Protein AF-A0A7W9MR95-F1 (afdb_monomer)

Sequence (67 aa):
MIKLPGKPGPKLTDAWSSMEDEARARFAEHLLGGTSADWLSSLLNEHGLPVSATTIRNYRRALQKGV

Secondary structure (DSSP, 8-state):
----SS---HHHHHHHHHS-HHHHHHHHHHHHTT--HHHHHHHHHHTT----HHHHHHHHHHHHH--

Foldseek 3Di:
DDDAPDDQDPLVVVLLVPDDPVVNVVLNCCLQDDNQLCVSQVVCVVVVRHDHSVSSVVSNVVVVVVD

Mean predicted aligned error: 3.2 Å

pLDDT: mean 91.84, std 8.58, range [51.12, 98.0]

Organism: NCBI:txid1540520

Structure (mmCIF, N/CA/C/O backbone):
data_AF-A0A7W9MR95-F1
#
_entry.id   AF-A0A7W9MR95-F1
#
loop_
_atom_site.group_PDB
_atom_site.id
_atom_site.type_symbol
_atom_site.label_atom_id
_atom_site.label_alt_id
_atom_site.label_comp_id
_atom_site.label_asym_id
_atom_site.label_entity_id
_atom_site.label_seq_id
_atom_site.pdbx_PDB_ins_code
_atom_site.Cartn_x
_atom_site.Cartn_y
_atom_site.Cartn_z
_atom_site.occupancy
_atom_site.B_iso_or_equiv
_atom_site.auth_seq_id
_atom_site.auth_comp_id
_atom_site.auth_asym_id
_atom_site.auth_atom_id
_atom_site.pdbx_PDB_model_num
ATOM 1 N N . MET A 1 1 ? 3.746 -17.621 -1.599 1.00 54.66 1 MET A N 1
ATOM 2 C 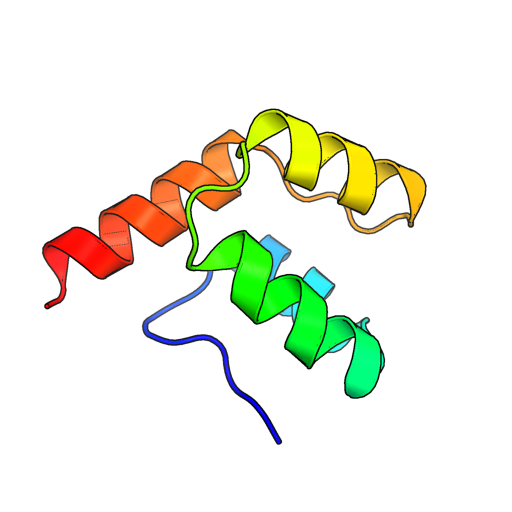CA . MET A 1 1 ? 2.827 -16.559 -2.065 1.00 54.66 1 MET A CA 1
ATOM 3 C C . MET A 1 1 ? 2.481 -15.667 -0.878 1.00 54.66 1 MET A C 1
ATOM 5 O O . MET A 1 1 ? 1.673 -16.060 -0.042 1.00 54.66 1 MET A O 1
ATOM 9 N N . ILE A 1 2 ? 3.156 -14.525 -0.738 1.00 66.81 2 ILE A N 1
ATOM 10 C CA . ILE A 1 2 ? 2.844 -13.549 0.318 1.00 66.81 2 ILE A CA 1
ATOM 11 C C . ILE A 1 2 ? 1.495 -12.912 -0.047 1.00 66.81 2 ILE A C 1
ATOM 13 O O . ILE A 1 2 ? 1.272 -12.554 -1.204 1.00 66.81 2 ILE A O 1
ATOM 17 N N . LYS A 1 3 ? 0.566 -12.825 0.907 1.00 82.00 3 LYS A N 1
ATOM 18 C CA . LYS A 1 3 ? -0.727 -12.153 0.724 1.00 82.00 3 LYS A CA 1
ATOM 19 C C . LYS A 1 3 ? -0.801 -10.955 1.659 1.00 82.00 3 LY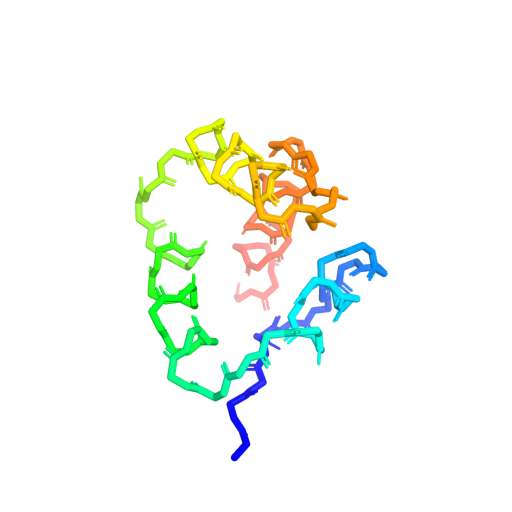S A C 1
ATOM 21 O O . LYS A 1 3 ? -0.369 -11.048 2.806 1.00 82.00 3 LYS A O 1
ATOM 26 N N . LEU A 1 4 ? -1.363 -9.852 1.169 1.00 89.62 4 LEU A N 1
ATOM 27 C CA . LEU A 1 4 ? -1.655 -8.694 2.006 1.00 89.62 4 LEU A CA 1
ATOM 28 C C . LEU A 1 4 ? -2.698 -9.070 3.076 1.00 89.62 4 LEU A C 1
ATOM 30 O O . LEU A 1 4 ? -3.689 -9.723 2.736 1.00 89.62 4 LEU A O 1
ATOM 34 N N . PRO A 1 5 ? -2.492 -8.693 4.351 1.00 91.31 5 PRO A N 1
ATOM 35 C CA . PRO A 1 5 ? -3.451 -8.978 5.412 1.00 91.31 5 PRO A CA 1
ATOM 36 C C . PRO A 1 5 ? -4.774 -8.220 5.222 1.00 91.31 5 PRO A C 1
ATOM 38 O O . PRO A 1 5 ? -4.864 -7.217 4.515 1.00 91.31 5 PRO A O 1
ATOM 41 N N . GLY A 1 6 ? -5.825 -8.681 5.898 1.00 90.69 6 GLY A N 1
ATOM 42 C CA . GLY A 1 6 ? -7.132 -8.026 5.873 1.00 90.69 6 GLY A CA 1
ATOM 43 C C . GLY A 1 6 ? -7.794 -8.037 4.491 1.00 90.69 6 GLY A C 1
ATOM 44 O O . GLY A 1 6 ? -7.811 -9.054 3.800 1.00 90.69 6 GLY A O 1
ATOM 45 N N . LYS A 1 7 ? -8.408 -6.909 4.118 1.00 90.50 7 LYS A N 1
ATOM 46 C CA . LYS A 1 7 ? -9.143 -6.733 2.856 1.00 90.50 7 LYS A CA 1
ATOM 47 C C . LYS A 1 7 ? -8.597 -5.512 2.106 1.00 90.50 7 LYS A C 1
ATOM 49 O O . LYS A 1 7 ? -9.142 -4.417 2.271 1.00 90.50 7 LYS A O 1
ATOM 54 N N . PRO A 1 8 ? -7.499 -5.653 1.339 1.00 91.62 8 PRO A N 1
ATOM 55 C CA . PRO A 1 8 ? -7.007 -4.565 0.504 1.00 91.62 8 PRO A CA 1
ATOM 56 C C . PRO A 1 8 ? -8.072 -4.159 -0.520 1.00 91.62 8 PRO A C 1
ATOM 58 O O . PRO A 1 8 ? -8.816 -4.989 -1.037 1.00 91.62 8 PRO A O 1
ATOM 61 N N . GLY A 1 9 ? -8.153 -2.861 -0.813 1.00 91.06 9 GLY A N 1
ATOM 62 C CA . GLY A 1 9 ? -9.017 -2.369 -1.885 1.00 91.06 9 GLY A CA 1
ATOM 63 C C . GLY A 1 9 ? -8.546 -2.848 -3.268 1.00 91.06 9 GLY A C 1
ATOM 64 O O . GLY A 1 9 ? -7.400 -3.289 -3.403 1.00 91.06 9 GLY A O 1
ATOM 65 N N . PRO A 1 10 ? -9.384 -2.712 -4.313 1.00 93.62 10 PRO A N 1
ATOM 66 C CA . PRO A 1 10 ? -9.080 -3.207 -5.659 1.00 93.62 10 PRO A CA 1
ATOM 67 C C . PRO A 1 10 ? -7.766 -2.634 -6.200 1.00 93.62 10 PRO A C 1
ATOM 69 O O . PRO A 1 10 ? -6.870 -3.391 -6.530 1.00 93.62 10 PRO A O 1
ATOM 72 N N . LYS A 1 11 ? -7.560 -1.312 -6.126 1.00 93.44 11 LYS A N 1
ATOM 73 C CA . LYS A 1 11 ? -6.320 -0.670 -6.601 1.00 93.44 11 LYS A CA 1
ATOM 74 C C . LYS A 1 11 ? -5.047 -1.189 -5.933 1.00 93.44 11 LYS A C 1
ATOM 76 O O . LYS A 1 11 ? -4.030 -1.361 -6.594 1.00 93.44 11 LYS A O 1
ATOM 81 N N . LEU A 1 12 ? -5.097 -1.435 -4.625 1.00 94.25 12 LEU A N 1
ATOM 82 C CA . LEU A 1 12 ? -3.948 -1.967 -3.894 1.00 94.25 12 LEU A CA 1
ATOM 83 C C . LEU A 1 12 ? -3.713 -3.446 -4.234 1.00 94.25 12 LEU A C 1
ATOM 85 O O . LEU A 1 12 ? -2.570 -3.885 -4.299 1.00 94.25 12 LEU A O 1
ATOM 89 N N . THR A 1 13 ? -4.789 -4.191 -4.487 1.00 94.75 13 THR A N 1
ATOM 90 C CA . THR A 1 13 ? -4.744 -5.590 -4.934 1.00 94.75 13 THR A CA 1
ATOM 91 C C . THR A 1 13 ? -4.172 -5.708 -6.345 1.00 94.75 13 THR A C 1
ATOM 93 O O . THR A 1 13 ? -3.329 -6.570 -6.587 1.00 94.75 13 THR A O 1
ATOM 96 N N . ASP A 1 14 ? -4.570 -4.8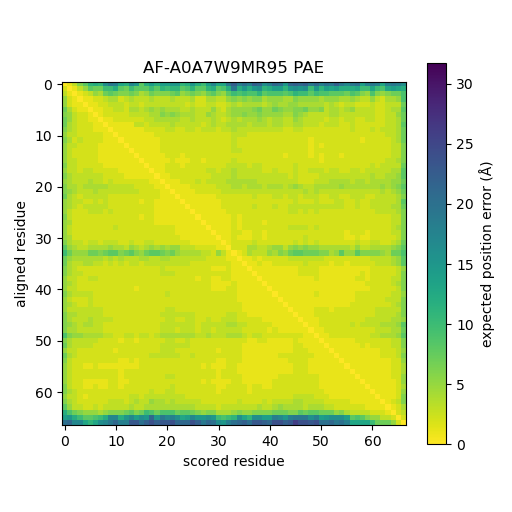20 -7.254 1.00 94.75 14 ASP A N 1
ATOM 97 C CA . ASP A 1 14 ? -4.063 -4.756 -8.626 1.00 94.75 14 ASP A CA 1
ATOM 98 C C . ASP A 1 14 ? -2.565 -4.433 -8.627 1.00 94.75 14 ASP A C 1
ATOM 100 O O . ASP A 1 14 ? -1.775 -5.131 -9.266 1.00 94.75 14 ASP A O 1
ATOM 104 N N . ALA A 1 15 ? -2.156 -3.427 -7.841 1.00 94.38 15 ALA A N 1
ATOM 105 C CA . ALA A 1 15 ? -0.750 -3.068 -7.681 1.00 94.38 15 ALA A CA 1
ATOM 106 C C . ALA A 1 15 ? 0.067 -4.235 -7.113 1.00 94.38 15 ALA A C 1
ATOM 108 O O . ALA A 1 15 ? 1.097 -4.590 -7.675 1.00 94.38 15 ALA A O 1
ATOM 109 N N . TRP A 1 16 ? -0.425 -4.886 -6.054 1.00 93.94 16 TRP A N 1
ATOM 110 C CA . TRP A 1 16 ? 0.207 -6.072 -5.469 1.00 93.94 16 TRP A CA 1
ATOM 111 C C . TRP A 1 16 ? 0.360 -7.208 -6.483 1.00 93.94 16 TRP A C 1
ATOM 113 O O . TRP A 1 16 ? 1.418 -7.827 -6.584 1.00 93.94 16 TRP A O 1
ATOM 123 N N . SER A 1 17 ? -0.689 -7.481 -7.256 1.00 93.50 17 SER A N 1
ATOM 124 C CA . SER A 1 17 ? -0.710 -8.575 -8.231 1.00 93.50 17 SER A CA 1
ATOM 125 C C . SER A 1 17 ? 0.215 -8.315 -9.420 1.00 93.50 17 SER A C 1
ATOM 127 O O . SER A 1 17 ? 0.734 -9.269 -9.988 1.00 93.50 17 SER A O 1
ATOM 129 N N . SER A 1 18 ? 0.484 -7.048 -9.735 1.00 94.25 18 SER A N 1
ATOM 130 C CA . SER A 1 18 ? 1.384 -6.637 -10.821 1.00 94.25 18 SER A CA 1
ATOM 131 C C . SER A 1 18 ? 2.870 -6.659 -10.436 1.00 94.25 18 SER A C 1
ATOM 133 O O . SER A 1 18 ? 3.724 -6.515 -11.303 1.00 94.25 18 SER A O 1
ATOM 135 N N . MET A 1 19 ? 3.195 -6.810 -9.148 1.00 93.12 19 MET A N 1
ATOM 136 C CA . MET A 1 19 ? 4.577 -6.879 -8.665 1.00 93.12 19 MET A CA 1
ATOM 137 C C . MET A 1 19 ? 5.139 -8.303 -8.721 1.00 93.12 19 MET A C 1
ATOM 139 O O . MET A 1 19 ? 4.427 -9.270 -8.443 1.00 93.12 19 MET A O 1
ATOM 143 N N . GLU A 1 20 ? 6.446 -8.403 -8.962 1.00 92.44 20 GLU A N 1
ATOM 144 C CA . GLU A 1 20 ? 7.237 -9.620 -8.746 1.00 92.44 20 GLU A CA 1
ATOM 145 C C . GLU A 1 20 ? 7.346 -9.970 -7.253 1.00 92.44 20 GLU A C 1
ATOM 147 O O . GLU A 1 20 ? 7.229 -9.102 -6.383 1.00 92.44 20 GLU A O 1
ATOM 152 N N . ASP A 1 21 ? 7.616 -11.236 -6.932 1.00 89.38 21 ASP A N 1
ATOM 153 C CA . ASP A 1 21 ? 7.591 -11.729 -5.546 1.00 89.38 21 ASP A CA 1
ATOM 154 C C . ASP A 1 21 ? 8.602 -11.031 -4.614 1.00 89.38 21 ASP A C 1
ATOM 156 O O . ASP A 1 21 ? 8.279 -10.758 -3.455 1.00 89.38 21 ASP A O 1
ATOM 160 N N . GLU A 1 22 ? 9.790 -10.669 -5.106 1.00 89.62 22 GLU A N 1
ATOM 161 C CA . GLU A 1 22 ? 10.772 -9.907 -4.318 1.00 89.62 22 GLU A CA 1
ATOM 162 C C 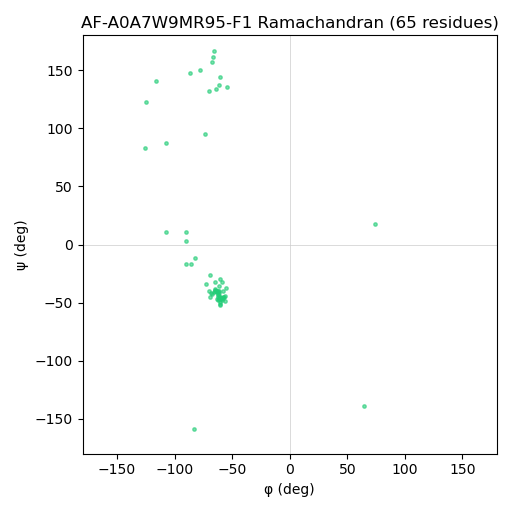. GLU A 1 22 ? 10.291 -8.473 -4.039 1.00 89.62 22 GLU A C 1
ATOM 164 O O . GLU A 1 22 ? 10.395 -7.971 -2.915 1.00 89.62 22 GLU A O 1
ATOM 169 N N . ALA A 1 23 ? 9.704 -7.822 -5.047 1.00 91.62 23 ALA A N 1
ATOM 170 C CA . ALA A 1 23 ? 9.146 -6.482 -4.910 1.00 91.62 23 ALA A CA 1
ATOM 171 C C . ALA A 1 23 ? 7.952 -6.474 -3.944 1.00 91.62 23 ALA A C 1
ATOM 173 O O . ALA A 1 23 ? 7.844 -5.573 -3.113 1.00 91.62 23 ALA A O 1
ATOM 174 N N . ARG A 1 24 ? 7.105 -7.512 -3.986 1.00 93.38 24 ARG A N 1
ATOM 175 C CA . ARG A 1 24 ? 5.996 -7.713 -3.040 1.00 93.38 24 ARG A CA 1
ATOM 176 C C . ARG A 1 24 ? 6.478 -7.771 -1.596 1.00 93.38 24 ARG A C 1
ATOM 178 O O . ARG A 1 24 ? 5.878 -7.125 -0.742 1.00 93.38 24 ARG A O 1
ATOM 185 N N . ALA A 1 25 ? 7.547 -8.517 -1.315 1.00 91.31 25 ALA A N 1
ATOM 186 C CA . ALA A 1 25 ? 8.087 -8.634 0.039 1.00 91.31 25 ALA A CA 1
ATOM 187 C C . ALA A 1 25 ? 8.531 -7.267 0.588 1.00 91.31 25 ALA A C 1
ATOM 189 O O . ALA A 1 25 ? 8.040 -6.834 1.631 1.00 91.31 25 ALA A O 1
ATOM 190 N N . ARG A 1 26 ? 9.359 -6.533 -0.169 1.00 91.81 26 ARG A N 1
ATOM 191 C CA . ARG A 1 26 ? 9.829 -5.187 0.214 1.00 91.81 26 ARG A CA 1
ATOM 192 C C . ARG A 1 26 ? 8.680 -4.188 0.331 1.00 91.81 26 ARG A C 1
ATOM 194 O O . ARG A 1 26 ? 8.613 -3.398 1.270 1.00 91.81 26 ARG A O 1
ATOM 201 N N . PHE A 1 27 ? 7.738 -4.230 -0.609 1.00 93.44 27 PHE A N 1
ATOM 202 C CA . PHE A 1 27 ? 6.568 -3.364 -0.567 1.00 93.44 27 PHE A CA 1
ATOM 203 C C . PHE A 1 27 ? 5.700 -3.646 0.662 1.00 93.44 27 PHE A C 1
ATOM 205 O O . PHE A 1 27 ? 5.246 -2.697 1.295 1.00 93.44 27 PHE A O 1
ATOM 212 N N . ALA A 1 28 ? 5.501 -4.911 1.048 1.00 93.75 28 ALA A N 1
ATOM 213 C CA . ALA A 1 28 ? 4.750 -5.263 2.253 1.00 93.75 28 ALA A CA 1
ATOM 214 C C . ALA A 1 28 ? 5.394 -4.704 3.528 1.00 93.75 28 ALA A C 1
ATOM 216 O O . ALA A 1 28 ? 4.672 -4.170 4.372 1.00 93.75 28 ALA A O 1
ATOM 217 N N . GLU A 1 29 ? 6.722 -4.771 3.654 1.00 93.19 29 GLU A N 1
ATOM 218 C CA . GLU A 1 29 ? 7.455 -4.203 4.795 1.00 93.19 29 GLU A CA 1
ATOM 219 C C . GLU A 1 29 ? 7.202 -2.697 4.930 1.00 93.19 29 GLU A C 1
ATOM 221 O O . GLU A 1 29 ? 6.826 -2.213 6.000 1.00 93.19 29 GLU A O 1
ATOM 226 N N . HIS A 1 3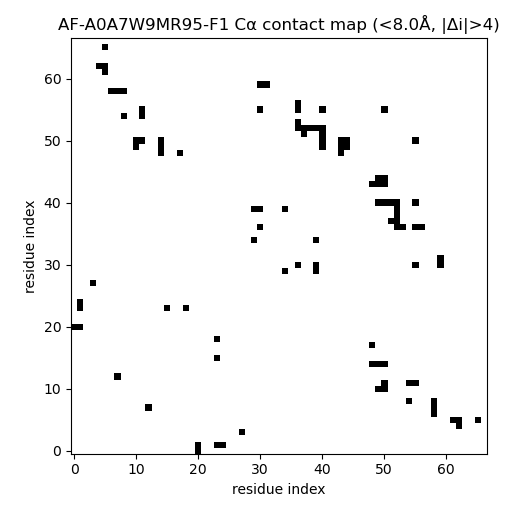0 ? 7.307 -1.949 3.830 1.00 94.75 30 HIS A N 1
ATOM 227 C CA . HIS A 1 30 ? 7.022 -0.514 3.842 1.00 94.75 30 HIS A CA 1
ATOM 228 C C . HIS A 1 30 ? 5.532 -0.202 4.029 1.00 94.75 30 HIS A C 1
ATOM 230 O O . HIS A 1 30 ? 5.167 0.738 4.742 1.00 94.75 30 HIS A O 1
ATOM 236 N N . LEU A 1 31 ? 4.650 -0.978 3.399 1.00 94.81 31 LEU A N 1
ATOM 237 C CA . LEU A 1 31 ? 3.204 -0.785 3.450 1.00 94.81 31 LEU A CA 1
ATOM 238 C C . LEU A 1 31 ? 2.654 -1.019 4.858 1.00 94.81 31 LEU A C 1
ATOM 240 O O . LEU A 1 31 ? 1.793 -0.255 5.290 1.00 94.81 31 LEU A O 1
ATOM 244 N N . LEU A 1 32 ? 3.131 -2.035 5.571 1.00 93.12 32 LEU A N 1
ATOM 245 C CA . LEU A 1 32 ? 2.686 -2.357 6.931 1.00 93.12 32 LEU A CA 1
ATOM 246 C C . LEU A 1 32 ? 3.509 -1.647 8.014 1.00 93.12 32 LEU A C 1
ATOM 248 O O . LEU A 1 32 ? 3.058 -1.550 9.152 1.00 93.12 32 LEU A O 1
ATOM 252 N N . GLY A 1 33 ? 4.683 -1.126 7.661 1.00 89.31 33 GLY A N 1
ATOM 253 C CA . GLY A 1 33 ? 5.526 -0.328 8.542 1.00 89.31 33 GLY A CA 1
ATOM 254 C C . GLY A 1 33 ? 5.147 1.157 8.610 1.00 89.31 33 GLY A C 1
ATOM 255 O O . GLY A 1 33 ? 4.032 1.581 8.300 1.00 89.31 33 GLY A O 1
ATOM 256 N N . GLY A 1 34 ? 6.125 1.970 9.022 1.00 88.25 34 GLY A N 1
ATOM 257 C CA . GLY A 1 34 ? 5.977 3.415 9.249 1.00 88.25 34 GLY A CA 1
ATOM 258 C C . GLY A 1 34 ? 6.261 4.308 8.038 1.00 88.25 34 GLY A C 1
ATOM 259 O O . GLY A 1 34 ? 6.232 5.530 8.166 1.00 88.25 34 GLY A O 1
ATOM 260 N N . THR A 1 35 ? 6.554 3.741 6.865 1.00 95.75 35 THR A N 1
ATOM 261 C CA . THR A 1 35 ? 6.878 4.534 5.672 1.00 95.75 35 THR A CA 1
ATOM 262 C C . THR A 1 35 ? 5.702 5.427 5.276 1.00 95.75 35 THR A C 1
ATOM 264 O O . THR A 1 35 ? 4.546 4.991 5.283 1.00 95.75 35 THR A O 1
ATOM 267 N N . SER A 1 36 ? 5.983 6.685 4.922 1.00 96.75 36 SER A N 1
ATOM 268 C CA . SER A 1 36 ? 4.953 7.658 4.542 1.00 96.75 36 SER A CA 1
ATOM 269 C C . SER A 1 36 ? 4.063 7.131 3.413 1.00 96.75 36 SER A C 1
ATOM 271 O O . SER A 1 36 ? 4.543 6.588 2.418 1.00 96.75 36 SER A O 1
ATOM 273 N N . ALA A 1 37 ? 2.750 7.319 3.566 1.00 97.19 37 ALA A N 1
ATOM 274 C CA . ALA A 1 37 ? 1.781 6.956 2.538 1.00 97.19 37 ALA A CA 1
ATOM 275 C C . ALA A 1 37 ? 1.949 7.801 1.266 1.00 97.19 37 ALA A C 1
ATOM 277 O O . ALA A 1 37 ? 1.708 7.292 0.176 1.00 97.19 37 ALA A O 1
ATOM 278 N N . ASP A 1 38 ? 2.371 9.062 1.397 1.00 98.00 38 ASP A N 1
ATOM 279 C CA . ASP A 1 38 ? 2.626 9.935 0.246 1.00 98.00 38 ASP A CA 1
ATOM 280 C C . ASP A 1 38 ? 3.854 9.463 -0.524 1.00 98.00 38 ASP A C 1
ATOM 282 O O . ASP A 1 38 ? 3.787 9.305 -1.736 1.00 98.00 38 ASP A O 1
ATOM 286 N N . TRP A 1 39 ? 4.933 9.126 0.187 1.00 97.62 39 TRP A N 1
ATOM 287 C CA . TRP A 1 39 ? 6.140 8.583 -0.436 1.00 97.62 39 TRP A CA 1
ATOM 288 C C . TRP A 1 39 ? 5.859 7.274 -1.184 1.00 97.62 39 TRP A C 1
ATOM 290 O O . TRP A 1 39 ? 6.238 7.132 -2.342 1.00 97.62 39 TRP A O 1
ATOM 300 N N . LEU A 1 40 ? 5.123 6.346 -0.559 1.00 97.00 40 LEU A N 1
ATOM 301 C CA . LEU A 1 40 ? 4.725 5.096 -1.212 1.00 97.00 40 LEU A CA 1
ATOM 302 C C . LEU A 1 40 ? 3.834 5.337 -2.427 1.00 97.00 40 LEU A C 1
ATOM 304 O O . LEU A 1 40 ? 3.981 4.664 -3.440 1.00 97.00 40 LEU A O 1
ATOM 308 N N . SER A 1 41 ? 2.906 6.287 -2.330 1.00 97.62 41 SER A N 1
ATOM 309 C CA . SER A 1 41 ? 2.038 6.646 -3.448 1.00 97.62 41 SER A CA 1
ATOM 310 C C . SER A 1 41 ? 2.844 7.190 -4.625 1.00 97.62 41 SER A C 1
ATOM 312 O O . SER A 1 41 ? 2.616 6.761 -5.753 1.00 97.62 41 SER A O 1
ATOM 314 N N . SER A 1 42 ? 3.809 8.079 -4.377 1.00 97.50 42 SER A N 1
ATOM 315 C CA . SER A 1 42 ? 4.709 8.590 -5.415 1.00 97.50 42 SER A CA 1
ATOM 316 C C . SER A 1 42 ? 5.521 7.470 -6.059 1.00 97.50 42 SER A C 1
ATOM 318 O O . SER A 1 42 ? 5.472 7.327 -7.276 1.00 97.50 42 SER A O 1
ATOM 320 N N . LEU A 1 43 ? 6.161 6.614 -5.256 1.00 95.62 43 LEU A N 1
ATOM 321 C CA . LEU A 1 43 ? 6.957 5.492 -5.762 1.00 95.62 43 LEU A CA 1
ATOM 322 C C . LEU A 1 43 ? 6.124 4.545 -6.637 1.00 95.62 43 LEU A C 1
ATOM 324 O O . LEU A 1 43 ? 6.539 4.155 -7.723 1.00 95.62 43 LEU A O 1
ATOM 328 N N . LEU A 1 44 ? 4.922 4.179 -6.189 1.00 95.19 44 LEU A N 1
ATOM 329 C CA . LEU A 1 44 ? 4.043 3.305 -6.966 1.00 95.19 44 LEU A CA 1
ATOM 330 C C . LEU A 1 44 ? 3.620 3.957 -8.289 1.00 95.19 44 LEU A C 1
ATOM 332 O O . LEU A 1 44 ? 3.612 3.285 -9.319 1.00 95.19 44 LEU A O 1
ATOM 336 N N . ASN A 1 45 ? 3.326 5.261 -8.286 1.00 95.38 45 ASN A N 1
ATOM 337 C CA . ASN A 1 45 ? 3.007 6.000 -9.508 1.00 95.38 45 ASN A CA 1
ATOM 338 C C . ASN A 1 45 ? 4.190 6.052 -10.487 1.00 95.38 45 ASN A C 1
ATOM 340 O O . ASN A 1 45 ? 3.973 5.874 -11.684 1.00 95.38 45 ASN A O 1
ATOM 344 N N . GLU A 1 46 ? 5.422 6.240 -10.004 1.00 96.38 46 GLU A N 1
ATOM 345 C CA . GLU A 1 46 ? 6.642 6.200 -10.834 1.00 96.38 46 GLU A CA 1
ATOM 346 C C . GLU A 1 46 ? 6.814 4.848 -11.541 1.00 96.38 46 GLU A C 1
ATOM 348 O O . GLU A 1 46 ? 7.271 4.790 -12.681 1.00 96.38 46 GLU A O 1
ATOM 353 N N . HIS A 1 47 ? 6.369 3.764 -10.903 1.00 94.31 47 HIS A N 1
ATOM 354 C CA . HIS A 1 47 ? 6.364 2.416 -11.470 1.00 94.31 47 HIS A CA 1
ATOM 355 C C . HIS A 1 47 ? 5.075 2.05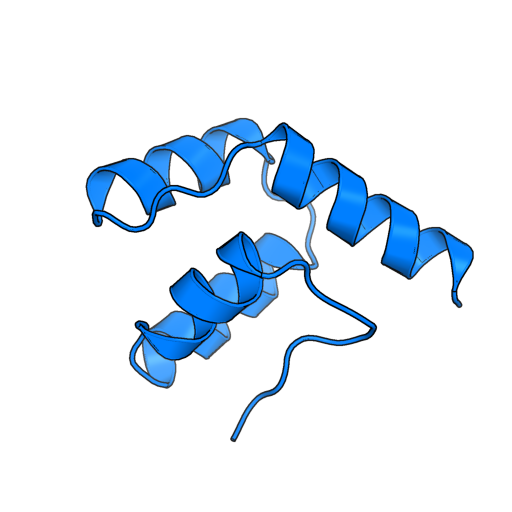3 -12.233 1.00 94.31 47 HIS A C 1
ATOM 357 O O . HIS A 1 47 ? 4.879 0.892 -12.587 1.00 94.31 47 HIS A O 1
ATOM 363 N N . GLY A 1 48 ? 4.184 3.014 -12.502 1.00 95.19 48 GLY A N 1
ATOM 364 C CA . GLY A 1 48 ? 2.953 2.779 -13.267 1.00 95.19 48 GLY A CA 1
ATOM 365 C C . GLY A 1 48 ? 1.858 2.022 -12.505 1.00 95.19 48 GLY A C 1
ATOM 366 O O . GLY A 1 48 ? 0.929 1.500 -13.120 1.00 95.19 48 GLY A O 1
ATOM 367 N N . LEU A 1 49 ? 1.937 1.970 -11.173 1.00 95.44 49 LEU A N 1
ATOM 368 C CA . LEU A 1 49 ? 0.970 1.323 -10.285 1.00 95.44 49 LEU A CA 1
ATOM 369 C C . LEU A 1 49 ? 0.152 2.395 -9.540 1.00 95.44 49 LEU A C 1
ATOM 371 O O . LEU A 1 49 ? 0.516 2.801 -8.437 1.00 95.44 49 LEU A O 1
ATOM 375 N N . PRO A 1 50 ? -0.965 2.894 -10.099 1.00 93.38 50 PRO A N 1
ATOM 376 C CA . PRO A 1 50 ? -1.655 4.052 -9.541 1.00 93.38 50 PRO A CA 1
ATOM 377 C C . PRO A 1 50 ? -2.410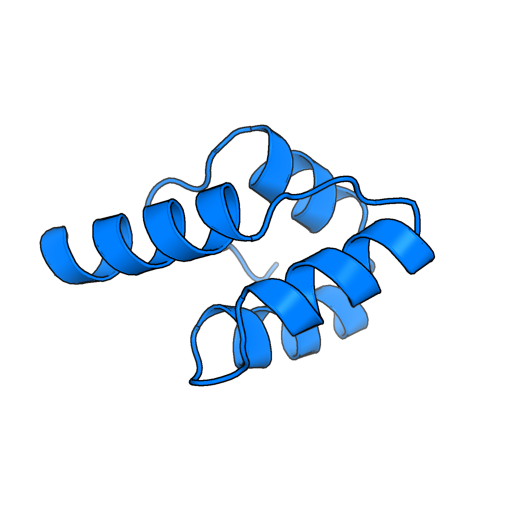 3.714 -8.248 1.00 93.38 50 PRO A C 1
ATOM 379 O O . PRO A 1 50 ? -3.569 3.284 -8.263 1.00 93.38 50 PRO A O 1
ATOM 382 N N . VAL A 1 51 ? -1.762 3.964 -7.109 1.00 96.31 51 VAL A N 1
ATOM 383 C CA . VAL A 1 51 ? -2.331 3.838 -5.762 1.00 96.31 51 VAL A CA 1
ATOM 384 C C . VAL A 1 51 ? -2.164 5.161 -5.026 1.00 96.31 51 VAL A C 1
ATOM 386 O O . VAL A 1 51 ? -1.052 5.651 -4.844 1.00 96.31 51 VAL A O 1
ATOM 389 N N . SER A 1 52 ? -3.272 5.741 -4.559 1.00 97.38 52 SER A N 1
ATOM 390 C CA . SER A 1 52 ? -3.236 7.005 -3.818 1.00 97.38 52 SER A CA 1
ATOM 391 C C . SER A 1 52 ? -2.789 6.825 -2.365 1.00 97.38 52 SER A C 1
ATOM 393 O O . SER A 1 52 ? -3.104 5.823 -1.715 1.00 97.38 52 SER A O 1
ATOM 395 N N . ALA A 1 53 ? -2.155 7.852 -1.800 1.00 97.69 53 ALA A N 1
ATOM 396 C CA . ALA A 1 53 ? -1.796 7.892 -0.382 1.00 97.69 53 ALA A CA 1
ATOM 397 C C . ALA A 1 53 ? -3.018 7.683 0.534 1.00 97.69 53 ALA A C 1
ATOM 399 O O . ALA A 1 53 ? -2.943 6.979 1.540 1.00 97.69 53 ALA A O 1
ATOM 400 N N . THR A 1 54 ? -4.181 8.229 0.163 1.00 97.50 54 THR A N 1
ATOM 401 C CA . THR A 1 54 ? -5.452 7.994 0.870 1.00 97.50 54 THR A CA 1
ATOM 402 C C . THR A 1 54 ? -5.854 6.520 0.862 1.00 97.50 54 THR A C 1
ATOM 404 O O . THR A 1 54 ? -6.289 6.013 1.893 1.00 97.50 54 THR A O 1
ATOM 407 N N . THR A 1 55 ? -5.655 5.804 -0.250 1.00 96.88 55 THR A N 1
ATOM 408 C CA . THR A 1 55 ? -5.906 4.351 -0.324 1.00 96.88 55 THR A CA 1
ATOM 409 C C . THR A 1 55 ? -5.024 3.597 0.668 1.00 96.88 55 THR A C 1
ATOM 411 O O . THR A 1 55 ? -5.525 2.767 1.425 1.00 96.88 55 THR A O 1
ATOM 414 N N . ILE A 1 56 ? -3.733 3.938 0.727 1.00 96.69 56 ILE A N 1
ATOM 415 C CA . ILE A 1 56 ? -2.771 3.338 1.663 1.00 96.69 56 ILE A CA 1
ATOM 416 C C . ILE A 1 56 ? -3.171 3.619 3.117 1.00 96.69 56 ILE A C 1
ATOM 418 O O . ILE A 1 56 ? -3.234 2.697 3.929 1.00 96.69 56 ILE A O 1
ATOM 422 N N . ARG A 1 57 ? -3.497 4.874 3.456 1.00 96.25 57 ARG A N 1
ATOM 423 C CA . ARG A 1 57 ? -3.944 5.255 4.810 1.00 96.25 57 ARG A CA 1
ATOM 424 C C . ARG A 1 57 ? -5.223 4.529 5.212 1.00 96.25 57 ARG A C 1
ATOM 426 O O . ARG A 1 57 ? -5.302 4.019 6.326 1.00 96.25 57 ARG A O 1
ATOM 433 N N . ASN A 1 58 ? -6.208 4.462 4.318 1.00 95.94 58 ASN A N 1
AT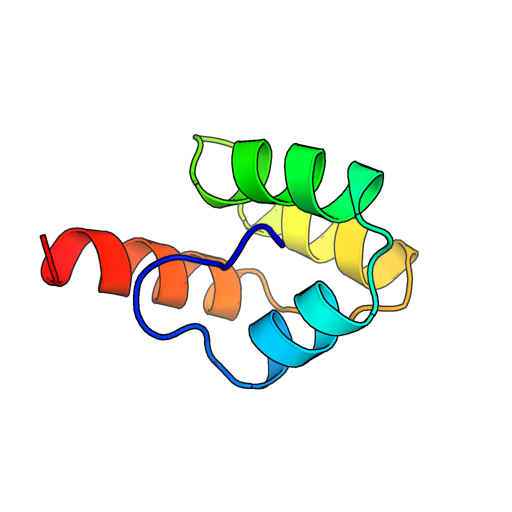OM 434 C CA . ASN A 1 58 ? -7.473 3.778 4.581 1.00 95.94 58 ASN A CA 1
ATOM 435 C C . ASN A 1 58 ? -7.260 2.286 4.825 1.00 95.94 58 ASN A C 1
ATOM 437 O O . ASN A 1 58 ? -7.821 1.747 5.775 1.00 95.94 58 ASN A O 1
ATOM 441 N N . TYR A 1 59 ? -6.417 1.642 4.019 1.00 95.81 59 TYR A N 1
ATOM 442 C CA . TYR A 1 59 ? -6.048 0.245 4.213 1.00 95.81 59 TYR A CA 1
ATOM 443 C C . TYR A 1 59 ? -5.360 0.021 5.567 1.00 95.81 59 TYR A C 1
ATOM 445 O O . TYR A 1 59 ? -5.827 -0.797 6.357 1.00 95.81 59 TYR A O 1
ATOM 453 N N . ARG A 1 60 ? -4.328 0.811 5.897 1.00 95.44 60 ARG A N 1
ATOM 454 C CA . ARG A 1 60 ? -3.648 0.751 7.206 1.00 95.44 60 ARG A CA 1
ATOM 455 C C . ARG A 1 60 ? -4.617 0.948 8.371 1.00 95.44 60 ARG A C 1
ATOM 457 O O . ARG A 1 60 ? -4.588 0.194 9.338 1.00 95.44 60 ARG A O 1
ATOM 464 N N . ARG A 1 61 ? -5.518 1.927 8.266 1.00 94.62 61 ARG A N 1
ATOM 465 C CA . ARG A 1 61 ? -6.542 2.197 9.283 1.00 94.62 61 ARG A CA 1
ATOM 466 C C . ARG A 1 61 ? -7.540 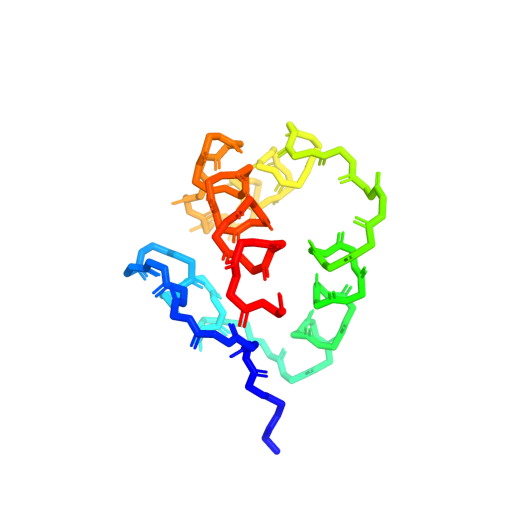1.048 9.416 1.00 94.62 61 ARG A C 1
ATOM 468 O O . ARG A 1 61 ? -7.981 0.761 10.522 1.00 94.62 61 ARG A O 1
ATOM 475 N N . ALA A 1 62 ? -7.925 0.413 8.311 1.00 93.81 62 ALA A N 1
ATOM 476 C CA . ALA A 1 62 ? -8.810 -0.747 8.337 1.00 93.81 62 ALA A CA 1
ATOM 477 C C . ALA A 1 62 ? -8.149 -1.936 9.043 1.00 93.81 62 ALA A C 1
ATOM 479 O O . ALA A 1 62 ? -8.808 -2.589 9.845 1.00 93.81 62 ALA A O 1
ATOM 480 N N . LEU A 1 63 ? -6.850 -2.162 8.814 1.00 93.25 63 LEU A N 1
ATOM 481 C CA . LEU A 1 63 ? -6.083 -3.174 9.545 1.00 93.25 63 LEU A CA 1
ATOM 482 C C . LEU A 1 63 ? -6.052 -2.882 11.045 1.00 93.25 63 LEU A C 1
ATOM 484 O O . LEU A 1 63 ? -6.365 -3.763 11.829 1.00 93.25 63 LEU A O 1
ATOM 488 N N . GLN A 1 64 ? -5.769 -1.641 11.446 1.00 90.25 64 GLN A N 1
ATOM 489 C CA . GLN A 1 64 ? -5.763 -1.252 12.864 1.00 90.25 64 GLN A CA 1
ATOM 490 C C . GLN A 1 64 ? -7.119 -1.433 13.560 1.00 90.25 64 GLN A C 1
ATOM 492 O O . GLN A 1 64 ? -7.157 -1.645 14.763 1.00 90.25 64 GLN A O 1
ATOM 497 N N . LYS A 1 65 ? -8.231 -1.310 12.826 1.00 87.44 65 LYS A N 1
ATOM 498 C CA . LYS A 1 65 ? -9.592 -1.483 13.363 1.00 87.44 65 LYS A CA 1
ATOM 499 C C . LYS A 1 65 ? -10.069 -2.939 13.383 1.00 87.44 65 LYS A C 1
ATOM 501 O O . LYS A 1 65 ? -11.097 -3.209 13.992 1.00 87.44 65 LYS A O 1
ATOM 506 N N . GLY A 1 66 ? -9.411 -3.818 12.629 1.00 70.31 66 GLY A N 1
ATOM 507 C CA . GLY A 1 66 ? -9.785 -5.223 12.448 1.00 70.31 66 GLY A CA 1
ATOM 508 C C . GLY A 1 66 ? -8.863 -6.210 13.166 1.00 70.31 66 GLY A C 1
ATOM 509 O O . GLY A 1 66 ? -8.946 -7.402 12.874 1.00 70.31 66 GLY A O 1
ATOM 510 N N . VAL A 1 67 ? -7.987 -5.703 14.041 1.00 51.12 67 VAL A N 1
ATOM 511 C CA . VAL A 1 67 ? -7.177 -6.454 15.013 1.00 51.12 67 VAL A CA 1
ATOM 512 C C . VAL A 1 67 ? -7.815 -6.308 16.386 1.00 51.12 67 VAL A C 1
ATOM 514 O O . VAL A 1 67 ? -8.251 -5.176 16.696 1.00 51.12 67 VAL A O 1
#

Radius of gyration: 10.88 Å; Cα contacts (8 Å, |Δi|>4): 52; chains: 1; bounding box: 21×26×28 Å

Solvent-accessible surface area (backbone atoms only — not comparable to full-atom values): 3991 Å² total; per-residue (Å²): 135,93,73,80,75,85,80,65,53,69,56,56,46,52,42,53,70,73,44,54,73,70,56,42,54,57,48,48,54,43,67,75,48,87,56,56,40,60,60,52,19,51,54,32,44,77,71,74,31,79,38,54,31,67,57,49,49,50,45,53,52,50,48,66,72,73,106